Protein AF-A0A3D1P8R4-F1 (afdb_monomer_lite)

Secondary structure (DSSP, 8-state):
--PPP-------SS-EEEEEE-TTSSEEEEEETTS-EEEEE----------

Structure (mmCIF, N/CA/C/O backbone):
data_AF-A0A3D1P8R4-F1
#
_entry.id   AF-A0A3D1P8R4-F1
#
loop_
_atom_site.group_PDB
_atom_site.id
_atom_site.type_symbol
_atom_site.label_atom_id
_atom_site.label_alt_id
_atom_site.label_comp_id
_atom_site.label_asym_id
_atom_site.lab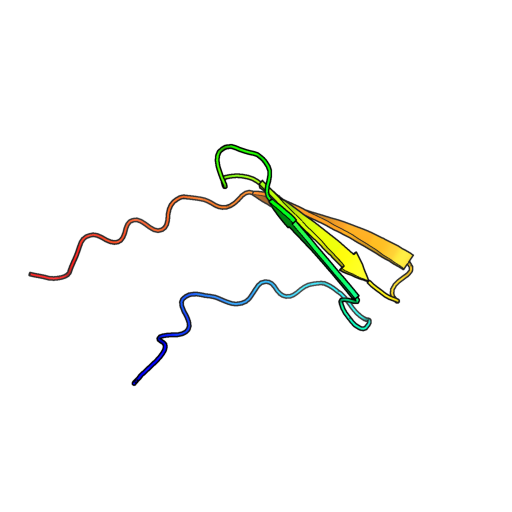el_entity_id
_atom_site.label_seq_id
_atom_site.pdbx_PDB_ins_code
_atom_site.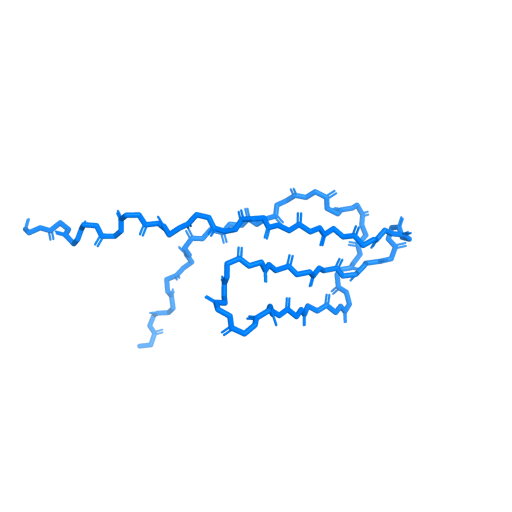Cartn_x
_atom_site.Cartn_y
_atom_site.Cartn_z
_atom_site.occupancy
_atom_site.B_iso_or_equiv
_atom_site.auth_seq_id
_atom_site.auth_comp_id
_atom_site.auth_asym_id
_atom_site.auth_atom_id
_atom_site.pdbx_PDB_model_num
ATOM 1 N N . ASN A 1 1 ? -3.334 5.209 25.958 1.00 48.97 1 ASN A N 1
ATOM 2 C CA . ASN A 1 1 ? -2.601 5.295 24.674 1.00 48.97 1 ASN A CA 1
ATOM 3 C C . ASN A 1 1 ? -2.504 3.941 23.976 1.00 48.97 1 ASN A C 1
ATOM 5 O O . ASN A 1 1 ? -1.401 3.462 23.757 1.00 48.97 1 ASN A O 1
ATOM 9 N N . SER A 1 2 ? -3.623 3.317 23.596 1.00 75.75 2 SER A N 1
ATOM 10 C CA . SER A 1 2 ? -3.600 2.144 22.710 1.00 75.75 2 SER A CA 1
ATOM 11 C C . SER A 1 2 ? -4.181 2.533 21.353 1.00 75.75 2 SER A C 1
ATOM 13 O O . SER A 1 2 ? -5.370 2.810 21.225 1.00 75.75 2 SER A O 1
ATOM 15 N N . GLY A 1 3 ? -3.326 2.602 20.334 1.00 84.75 3 GLY A N 1
ATOM 16 C CA . GLY A 1 3 ? -3.789 2.620 18.950 1.00 84.75 3 GLY A CA 1
ATOM 17 C C . GLY A 1 3 ? -4.309 1.231 18.583 1.00 84.75 3 GLY A C 1
ATOM 18 O O . GLY A 1 3 ? -3.663 0.233 18.898 1.00 84.75 3 GLY A O 1
ATOM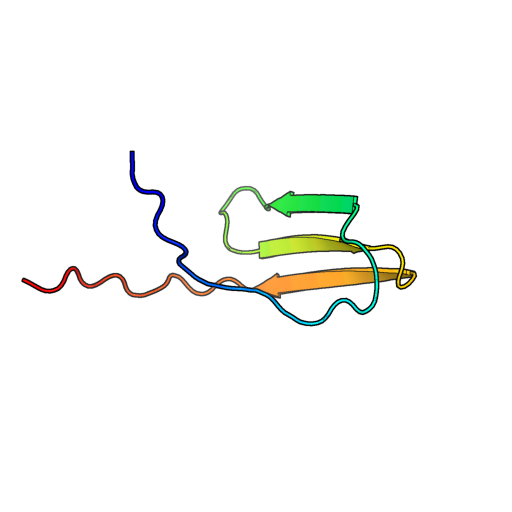 19 N N . LYS A 1 4 ? -5.477 1.152 17.940 1.00 88.88 4 LYS A N 1
ATOM 20 C CA . LYS A 1 4 ? -6.026 -0.103 17.411 1.00 88.88 4 LYS A CA 1
ATOM 21 C C . LYS A 1 4 ? -5.737 -0.173 15.914 1.00 88.88 4 LYS A C 1
ATOM 23 O O . LYS A 1 4 ? -6.220 0.667 15.161 1.00 88.88 4 LYS A O 1
ATOM 28 N N . LEU A 1 5 ? -4.984 -1.183 15.482 1.00 90.00 5 LEU A N 1
ATOM 29 C CA . LEU A 1 5 ? -4.842 -1.504 14.062 1.00 90.00 5 LEU A CA 1
ATOM 30 C C . LEU A 1 5 ? -6.200 -1.973 13.516 1.00 90.00 5 LEU A C 1
ATOM 32 O O . LEU A 1 5 ? -6.793 -2.905 14.059 1.00 90.00 5 LEU A O 1
ATOM 36 N N . VAL A 1 6 ? -6.699 -1.316 12.467 1.00 87.94 6 VAL A N 1
ATOM 37 C CA . VAL A 1 6 ? -8.012 -1.617 11.858 1.00 87.94 6 VAL A CA 1
ATOM 38 C C . VAL A 1 6 ? -7.919 -2.459 10.586 1.00 87.94 6 VAL A C 1
ATOM 40 O O . VAL A 1 6 ? -8.903 -3.077 10.197 1.00 87.94 6 VAL A O 1
ATOM 43 N N . GLY A 1 7 ? -6.748 -2.513 9.951 1.00 89.12 7 GLY A N 1
ATOM 44 C CA . GLY A 1 7 ? -6.521 -3.295 8.742 1.00 89.12 7 GLY A CA 1
ATOM 45 C C . GLY A 1 7 ? -5.124 -3.076 8.172 1.00 89.12 7 GLY A C 1
ATOM 46 O O . GLY A 1 7 ? -4.428 -2.131 8.544 1.00 89.12 7 GLY A O 1
ATOM 47 N N . THR A 1 8 ? -4.729 -3.956 7.257 1.00 92.50 8 THR A N 1
ATOM 48 C CA . THR A 1 8 ? -3.463 -3.879 6.524 1.00 92.50 8 THR A CA 1
ATOM 49 C C . THR A 1 8 ? -3.747 -4.071 5.043 1.00 92.50 8 THR A C 1
ATOM 51 O O . THR A 1 8 ? -4.400 -5.038 4.655 1.00 92.50 8 THR A O 1
ATOM 54 N N . LEU A 1 9 ? -3.258 -3.146 4.220 1.00 94.12 9 LEU A N 1
ATOM 55 C CA . LEU A 1 9 ? -3.306 -3.252 2.766 1.00 94.12 9 LEU A CA 1
ATOM 56 C C . LEU A 1 9 ? -1.986 -3.859 2.292 1.00 94.12 9 LEU A C 1
ATOM 58 O O . LEU A 1 9 ? -0.947 -3.201 2.314 1.00 94.12 9 LEU A O 1
ATOM 62 N N . SER A 1 10 ? -2.028 -5.128 1.900 1.00 95.62 10 SER A N 1
ATOM 63 C CA . SER A 1 10 ? -0.868 -5.857 1.384 1.00 95.62 10 SER A CA 1
ATOM 64 C C . SER A 1 10 ? -0.925 -5.927 -0.134 1.00 95.62 10 SER A C 1
ATOM 66 O O . SER A 1 10 ? -1.979 -6.188 -0.709 1.00 95.62 10 SER A O 1
ATOM 68 N N . GLY A 1 11 ? 0.213 -5.730 -0.797 1.00 96.31 11 GLY A N 1
ATOM 69 C CA . GLY A 1 11 ? 0.290 -5.904 -2.248 1.00 96.31 11 GLY A CA 1
ATOM 70 C C . GLY A 1 11 ? 1.467 -5.215 -2.922 1.00 96.31 11 GLY A C 1
ATOM 71 O O . GLY A 1 11 ? 1.779 -5.568 -4.057 1.00 96.31 11 GLY A O 1
ATOM 72 N N . HIS A 1 12 ? 2.108 -4.246 -2.266 1.00 98.31 12 HIS A N 1
ATOM 73 C CA . HIS A 1 12 ? 3.404 -3.738 -2.714 1.00 98.31 12 HIS A CA 1
ATOM 74 C C . HIS A 1 12 ? 4.514 -4.740 -2.393 1.00 98.31 12 HIS A C 1
ATOM 76 O O . HIS A 1 12 ? 4.500 -5.359 -1.330 1.00 98.31 12 HIS A O 1
ATOM 82 N N . SER A 1 13 ? 5.468 -4.888 -3.310 1.00 98.31 13 SER A N 1
ATOM 83 C CA . SER A 1 13 ? 6.656 -5.738 -3.125 1.00 98.31 13 SER A CA 1
ATOM 84 C C . SER A 1 13 ? 7.921 -4.937 -2.798 1.00 98.31 13 SER A C 1
ATOM 86 O O . SER A 1 13 ? 9.009 -5.503 -2.759 1.00 98.31 13 SER A O 1
ATOM 88 N N . GLY A 1 14 ? 7.789 -3.626 -2.591 1.00 98.38 14 GLY A N 1
ATOM 89 C CA . GLY A 1 14 ? 8.860 -2.711 -2.198 1.00 98.38 14 GLY A CA 1
ATOM 90 C C . GLY A 1 14 ? 8.366 -1.690 -1.175 1.00 98.38 14 GLY A C 1
ATOM 91 O O . GLY A 1 14 ? 7.169 -1.637 -0.876 1.00 98.38 14 GLY A O 1
ATOM 92 N N . ASN A 1 15 ? 9.280 -0.875 -0.643 1.00 98.31 15 ASN A N 1
ATOM 93 C CA . ASN A 1 15 ? 8.952 0.116 0.382 1.00 98.31 15 ASN A CA 1
ATOM 94 C C . ASN A 1 15 ? 7.905 1.108 -0.128 1.00 98.31 15 ASN A C 1
ATOM 96 O O . ASN A 1 15 ? 8.057 1.682 -1.209 1.00 98.31 15 ASN A O 1
ATOM 100 N N . VAL A 1 16 ? 6.854 1.319 0.665 1.00 98.31 16 VAL A N 1
ATOM 101 C CA . VAL A 1 16 ? 5.853 2.356 0.405 1.00 98.31 16 VAL A CA 1
ATOM 102 C C . VAL A 1 16 ? 6.423 3.686 0.877 1.00 98.31 16 VAL A C 1
ATOM 104 O O . VAL A 1 16 ? 6.626 3.887 2.071 1.00 98.31 16 VAL A O 1
ATOM 107 N N . ASN A 1 17 ? 6.664 4.593 -0.066 1.00 98.31 17 ASN A N 1
ATOM 108 C CA . ASN A 1 17 ? 7.325 5.874 0.195 1.00 98.31 17 ASN A CA 1
ATOM 109 C C . ASN A 1 17 ? 6.353 7.061 0.184 1.00 98.31 17 ASN A C 1
ATOM 111 O O . ASN A 1 17 ? 6.716 8.160 0.594 1.00 98.31 17 ASN A O 1
ATOM 115 N N . SER A 1 18 ? 5.120 6.865 -0.293 1.00 97.88 18 SER A N 1
ATOM 116 C CA . SER A 1 18 ? 4.097 7.911 -0.320 1.00 97.88 18 SER A CA 1
ATOM 117 C C . SER A 1 18 ? 2.692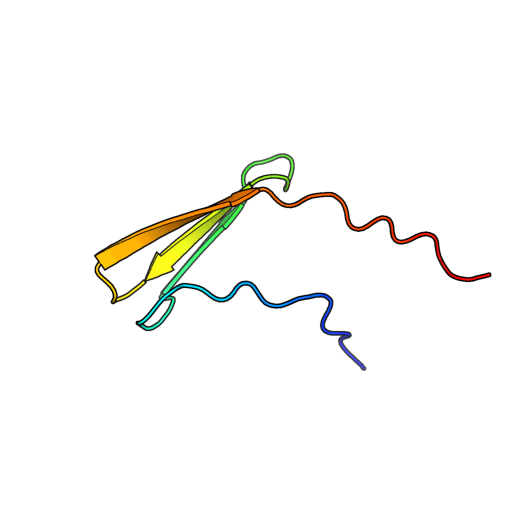 7.322 -0.252 1.00 97.88 18 SER A C 1
ATOM 119 O O . SER A 1 18 ? 2.414 6.286 -0.862 1.00 97.88 18 SER A O 1
ATOM 121 N N . VAL A 1 19 ? 1.807 8.007 0.474 1.00 97.50 19 VAL A N 1
ATOM 122 C CA . VAL A 1 19 ? 0.379 7.690 0.588 1.00 97.50 19 VAL A CA 1
ATOM 123 C C . VAL A 1 19 ? -0.450 8.968 0.490 1.00 97.50 19 VAL A C 1
ATOM 125 O O . VAL A 1 19 ? -0.050 10.021 0.992 1.00 97.50 19 VAL A O 1
ATOM 128 N N . ASN A 1 20 ? -1.614 8.887 -0.148 1.00 97.25 20 ASN A N 1
ATOM 129 C CA . ASN A 1 20 ? -2.569 9.989 -0.205 1.00 97.25 20 ASN A CA 1
ATOM 130 C C . ASN A 1 20 ? -4.012 9.474 -0.255 1.00 97.25 20 ASN A C 1
ATOM 132 O O . ASN A 1 20 ? -4.261 8.359 -0.714 1.00 97.25 20 ASN A O 1
ATOM 136 N N . PHE A 1 21 ? -4.953 10.298 0.196 1.00 94.75 21 PHE A N 1
ATOM 137 C CA . PHE A 1 21 ? -6.384 10.019 0.131 1.00 94.75 21 PHE A CA 1
ATOM 138 C C . PHE A 1 21 ? -7.060 11.012 -0.801 1.00 94.75 21 PHE A C 1
ATOM 140 O O . PHE A 1 21 ? -6.693 12.185 -0.856 1.00 94.75 21 PHE A O 1
ATOM 147 N N . ASN A 1 22 ? -8.108 10.568 -1.482 1.00 92.00 22 ASN A N 1
ATOM 148 C CA . ASN A 1 22 ? -9.039 11.512 -2.082 1.00 92.00 22 ASN A CA 1
ATOM 149 C C . ASN A 1 22 ? -9.892 12.207 -0.994 1.00 92.00 22 ASN A C 1
ATOM 151 O O . ASN A 1 22 ? -9.959 11.765 0.152 1.00 92.00 22 ASN A O 1
ATOM 155 N N . TYR A 1 23 ? -10.563 13.304 -1.357 1.00 91.62 23 TYR A N 1
ATOM 156 C CA . TYR A 1 23 ? -11.290 14.166 -0.411 1.00 91.62 23 TYR A CA 1
ATOM 157 C C . TYR A 1 23 ? -12.338 13.434 0.448 1.00 91.62 23 TYR A C 1
ATOM 159 O O . TYR A 1 23 ? -12.526 13.772 1.612 1.00 91.62 23 TYR A O 1
ATOM 167 N N . ASP A 1 24 ? -13.015 12.427 -0.110 1.00 88.62 24 ASP A N 1
ATOM 168 C CA . ASP A 1 24 ? -14.061 11.671 0.589 1.00 88.62 24 ASP A CA 1
ATOM 169 C C . ASP A 1 24 ? -13.541 10.449 1.374 1.00 88.62 24 ASP A C 1
ATOM 171 O O . ASP A 1 24 ? -14.332 9.749 2.010 1.00 88.62 24 ASP A O 1
ATOM 175 N N . GLY A 1 25 ? -12.229 10.190 1.333 1.00 88.75 25 GLY A N 1
ATOM 176 C CA . GLY A 1 25 ? -11.568 9.100 2.048 1.00 88.75 25 GLY A CA 1
ATOM 177 C C . GLY A 1 25 ? -11.909 7.692 1.550 1.00 88.75 25 GLY A C 1
ATOM 178 O O . GLY A 1 25 ? -11.555 6.722 2.218 1.00 88.75 25 GLY A O 1
ATOM 179 N N . ARG A 1 26 ? -12.595 7.550 0.408 1.00 90.88 26 ARG A N 1
ATOM 180 C CA . ARG A 1 26 ? -12.969 6.242 -0.162 1.00 90.88 26 ARG A CA 1
ATOM 181 C C . ARG A 1 26 ? -11.871 5.632 -1.014 1.00 90.88 26 ARG A C 1
ATOM 183 O O . ARG A 1 26 ? -11.894 4.431 -1.257 1.00 90.88 26 ARG 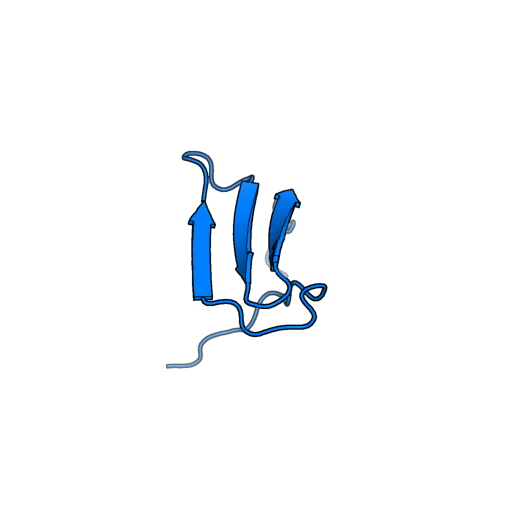A O 1
ATOM 190 N N . ILE A 1 27 ? -10.924 6.443 -1.474 1.00 94.06 27 ILE A N 1
ATOM 191 C CA . ILE A 1 27 ? -9.790 5.990 -2.268 1.00 94.06 27 ILE A CA 1
ATOM 192 C C . ILE A 1 27 ? -8.498 6.357 -1.554 1.00 94.06 27 ILE A C 1
ATOM 194 O O . ILE A 1 27 ? -8.258 7.527 -1.249 1.00 94.06 27 ILE A O 1
ATOM 198 N N . LEU A 1 28 ? -7.640 5.359 -1.358 1.00 96.00 28 LEU A N 1
ATOM 199 C CA . LEU A 1 28 ? -6.241 5.558 -0.999 1.00 96.00 28 LEU A CA 1
ATOM 200 C C . LEU A 1 28 ? -5.364 5.255 -2.211 1.00 96.00 28 LEU A C 1
ATOM 202 O O . LEU A 1 28 ? -5.583 4.275 -2.922 1.00 96.00 28 LEU A O 1
ATOM 206 N N . VAL A 1 29 ? -4.353 6.087 -2.433 1.00 97.81 29 VAL A N 1
ATOM 207 C CA . VAL A 1 29 ? -3.314 5.867 -3.438 1.00 97.81 29 VAL A CA 1
ATOM 208 C C . VAL A 1 29 ? -1.974 5.735 -2.732 1.00 97.81 29 VAL A C 1
ATOM 210 O O . VAL A 1 29 ? -1.631 6.566 -1.891 1.00 97.81 29 VAL A O 1
ATOM 213 N N . SER A 1 30 ? -1.219 4.693 -3.069 1.00 98.44 30 SER A N 1
ATOM 214 C CA . SER A 1 30 ? 0.119 4.446 -2.531 1.00 98.44 30 SER A CA 1
ATOM 215 C C . SER A 1 30 ? 1.140 4.281 -3.651 1.00 98.44 30 SER A C 1
ATOM 217 O O . SER A 1 30 ? 0.865 3.619 -4.652 1.00 98.44 30 SER A O 1
ATOM 219 N N . GLY A 1 31 ? 2.317 4.884 -3.477 1.00 98.62 31 GLY A N 1
ATOM 220 C CA . GLY A 1 31 ? 3.470 4.725 -4.365 1.00 98.62 31 GLY A CA 1
ATOM 221 C C . GLY A 1 31 ? 4.623 4.026 -3.647 1.00 98.62 31 GLY A C 1
ATOM 222 O O . GLY A 1 31 ? 4.905 4.331 -2.483 1.00 98.62 31 GLY A O 1
ATOM 223 N N . ALA A 1 32 ? 5.293 3.103 -4.339 1.00 98.69 32 ALA A N 1
ATOM 224 C CA . ALA A 1 32 ? 6.349 2.281 -3.754 1.00 98.69 32 ALA A CA 1
ATOM 225 C C . ALA A 1 32 ? 7.563 2.071 -4.675 1.00 98.69 32 ALA A C 1
ATOM 227 O O . ALA A 1 32 ? 7.527 2.343 -5.875 1.00 98.69 32 ALA A O 1
ATOM 228 N N . GLU A 1 33 ? 8.642 1.532 -4.102 1.00 98.69 33 GLU A N 1
ATOM 229 C CA . GLU A 1 33 ? 9.869 1.137 -4.819 1.00 98.69 33 GLU A CA 1
ATOM 230 C C . GLU A 1 33 ? 9.680 -0.010 -5.815 1.00 98.69 33 GLU A C 1
ATOM 232 O O . GLU A 1 33 ? 10.520 -0.204 -6.693 1.00 98.69 33 GLU A O 1
ATOM 237 N N . ASP A 1 34 ? 8.555 -0.728 -5.754 1.00 98.44 34 ASP A N 1
ATOM 238 C CA . ASP A 1 34 ? 8.195 -1.733 -6.763 1.00 98.44 34 ASP A CA 1
ATOM 239 C C . ASP A 1 34 ? 7.811 -1.127 -8.126 1.00 98.44 34 ASP A C 1
ATOM 241 O O . ASP A 1 34 ? 7.407 -1.849 -9.037 1.00 98.44 34 ASP A O 1
ATOM 245 N N . LYS A 1 35 ? 7.985 0.194 -8.279 1.00 98.31 35 LYS A N 1
ATOM 246 C CA . LYS A 1 35 ? 7.700 0.980 -9.485 1.00 98.31 35 LYS A CA 1
ATOM 247 C C . LYS A 1 35 ? 6.216 0.989 -9.844 1.00 98.31 35 LYS A C 1
ATOM 249 O O . LYS A 1 35 ? 5.867 1.260 -10.992 1.00 98.31 35 LYS A O 1
ATOM 254 N N . THR A 1 36 ? 5.340 0.722 -8.873 1.00 98.44 36 THR A N 1
ATOM 255 C CA . THR A 1 36 ? 3.891 0.779 -9.058 1.00 98.44 36 THR A CA 1
ATOM 256 C C . THR A 1 36 ? 3.241 1.849 -8.194 1.00 98.44 36 THR A C 1
ATOM 258 O O . THR A 1 36 ? 3.707 2.205 -7.108 1.00 98.44 36 THR A O 1
ATOM 261 N N . ILE A 1 37 ? 2.109 2.336 -8.696 1.00 98.25 37 ILE A N 1
ATOM 262 C CA . ILE A 1 37 ? 1.107 3.043 -7.911 1.00 98.25 37 ILE A CA 1
ATOM 263 C C . ILE A 1 37 ? -0.068 2.083 -7.745 1.00 98.25 37 ILE A C 1
ATOM 265 O O . ILE A 1 37 ? -0.544 1.516 -8.731 1.00 98.25 37 ILE A O 1
ATOM 269 N N . LYS A 1 38 ? -0.540 1.896 -6.513 1.00 97.94 38 LYS A N 1
ATOM 270 C CA . LYS A 1 38 ? -1.733 1.093 -6.222 1.00 97.94 38 LYS A CA 1
ATOM 271 C C . LYS A 1 38 ? -2.858 1.988 -5.732 1.00 97.94 38 LYS A C 1
ATOM 273 O O . LYS A 1 38 ? -2.633 2.930 -4.976 1.00 97.94 38 LYS A O 1
ATOM 278 N N . VAL A 1 39 ? -4.065 1.675 -6.192 1.00 97.12 39 VAL A N 1
ATOM 279 C CA . VAL A 1 39 ? -5.304 2.374 -5.849 1.00 97.12 39 VAL A CA 1
ATOM 280 C C . VAL A 1 39 ? -6.180 1.408 -5.071 1.00 97.12 39 VAL A C 1
ATOM 282 O O . VAL A 1 39 ? -6.476 0.311 -5.544 1.00 97.12 39 VAL A O 1
ATOM 285 N N . TRP A 1 40 ? -6.593 1.823 -3.884 1.00 95.44 40 TRP A N 1
ATOM 286 C CA . TRP A 1 40 ? -7.359 1.012 -2.953 1.00 95.44 40 TRP A CA 1
ATOM 287 C C . TRP A 1 40 ? -8.730 1.642 -2.777 1.00 95.44 40 TRP A C 1
ATOM 289 O O . TRP A 1 40 ? -8.830 2.783 -2.328 1.00 95.44 40 TRP A O 1
ATOM 299 N N . GLN A 1 41 ? -9.777 0.898 -3.122 1.00 93.38 41 GLN A N 1
ATOM 300 C CA . GLN A 1 41 ? -11.138 1.257 -2.745 1.00 93.38 41 GLN A CA 1
ATOM 301 C C . GLN A 1 41 ? -11.360 0.812 -1.305 1.00 93.38 41 GLN A C 1
ATOM 303 O O . GLN A 1 41 ? -11.255 -0.371 -0.982 1.00 93.38 41 GLN A O 1
ATOM 308 N N . LEU A 1 42 ? -11.603 1.781 -0.436 1.00 88.69 42 LEU A N 1
ATOM 309 C CA . LEU A 1 42 ? -11.872 1.559 0.968 1.00 88.69 42 LEU A CA 1
ATOM 310 C C . LEU A 1 42 ? -13.380 1.508 1.146 1.00 88.69 42 LEU A C 1
ATOM 312 O O . LEU A 1 42 ? -14.068 2.530 1.134 1.00 88.69 42 LEU A O 1
ATOM 316 N N . GLU A 1 43 ? -13.890 0.299 1.325 1.00 79.19 43 GLU A N 1
ATOM 317 C CA . GLU A 1 43 ? -15.233 0.131 1.853 1.00 79.19 43 GLU A CA 1
ATOM 318 C C . GLU A 1 43 ? -15.266 0.710 3.266 1.00 79.19 43 GLU A C 1
ATOM 320 O O . GLU A 1 43 ? -14.340 0.508 4.062 1.00 79.19 43 GLU A O 1
ATOM 325 N N . LYS A 1 44 ? -16.343 1.426 3.606 1.00 67.38 44 LYS A N 1
ATOM 326 C CA . LYS A 1 44 ? -16.591 1.754 5.009 1.00 67.38 44 LYS A CA 1
ATOM 327 C C . LYS A 1 44 ? -16.661 0.426 5.744 1.00 67.38 44 LYS A C 1
ATOM 329 O O . LYS A 1 44 ? -17.604 -0.336 5.549 1.00 67.38 44 LYS A O 1
ATOM 334 N N . ALA A 1 45 ? -15.673 0.151 6.594 1.00 61.47 45 ALA A N 1
ATOM 335 C CA . ALA A 1 45 ? -15.822 -0.906 7.572 1.00 61.47 45 ALA A CA 1
ATOM 336 C C . ALA A 1 45 ? -17.143 -0.617 8.292 1.00 61.47 45 ALA A C 1
ATOM 338 O O . ALA A 1 45 ? -17.314 0.470 8.850 1.00 61.47 45 ALA A O 1
ATOM 339 N N . ASN A 1 46 ? -18.103 -1.538 8.216 1.00 53.41 46 ASN A N 1
ATOM 340 C CA . ASN A 1 46 ? -19.306 -1.477 9.029 1.00 53.41 46 ASN A CA 1
ATOM 341 C C . ASN A 1 46 ? -18.855 -1.682 10.475 1.00 53.41 46 ASN A C 1
ATOM 343 O O . ASN A 1 46 ? -18.893 -2.791 11.004 1.00 53.41 46 ASN A O 1
ATOM 347 N N . ILE A 1 47 ? -18.361 -0.615 11.107 1.00 59.06 47 ILE A N 1
ATOM 348 C CA . ILE A 1 47 ? -18.131 -0.559 12.543 1.00 59.06 47 ILE A CA 1
ATOM 349 C C . ILE A 1 47 ? -19.516 -0.419 13.171 1.00 59.06 47 ILE A C 1
ATOM 351 O O . ILE A 1 47 ? -19.871 0.616 13.730 1.00 59.0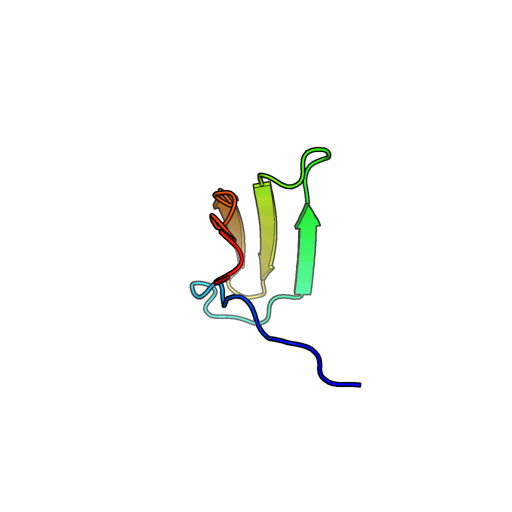6 47 ILE A O 1
ATOM 355 N N . THR A 1 48 ? -20.344 -1.454 13.045 1.00 46.56 48 THR A N 1
ATOM 356 C CA . THR A 1 48 ? -21.424 -1.639 13.998 1.00 46.56 48 THR A CA 1
ATOM 357 C C . THR A 1 48 ? -20.699 -1.875 15.310 1.00 46.56 48 THR A C 1
ATOM 359 O O . THR A 1 48 ? -20.073 -2.917 15.507 1.00 46.56 48 THR A O 1
ATOM 362 N N . ALA A 1 49 ? -20.646 -0.839 16.145 1.00 43.59 49 ALA A N 1
ATOM 363 C CA . ALA A 1 49 ? -20.138 -0.954 17.494 1.00 43.59 49 ALA A CA 1
ATOM 364 C C . ALA A 1 49 ? -20.867 -2.139 18.131 1.00 43.59 49 ALA A C 1
ATOM 366 O O . ALA A 1 49 ? -22.095 -2.124 18.229 1.00 43.59 49 ALA A O 1
ATOM 367 N N . ASN A 1 50 ? -20.121 -3.190 18.477 1.00 42.81 50 ASN A N 1
ATOM 368 C CA . ASN A 1 50 ? -20.654 -4.246 19.321 1.00 42.81 50 ASN A CA 1
ATOM 369 C C . ASN A 1 50 ? -21.161 -3.562 20.593 1.00 42.81 50 ASN A C 1
ATOM 371 O O . ASN A 1 50 ? -20.382 -2.926 21.306 1.00 42.81 50 ASN A O 1
ATOM 375 N N . LYS A 1 51 ? -22.479 -3.620 20.763 1.00 42.31 51 LYS A N 1
ATOM 376 C CA . LYS A 1 51 ? -23.197 -3.242 21.972 1.00 42.31 51 LYS A CA 1
ATOM 377 C C . LYS A 1 51 ? -22.885 -4.235 23.085 1.00 42.31 51 LYS A C 1
ATOM 379 O O . LYS A 1 51 ? -22.732 -5.433 22.757 1.00 42.31 51 LYS A O 1
#

Sequence (51 aa):
NSGKLVGTLSGHSGNVNSVNFNYDGRILVSGAEDKTIKVWQLEKANITANK

Radius of gyration: 13.48 Å; chains: 1; bounding box: 33×20×34 Å

pLDDT: mean 86.61, std 17.25, range [42.31, 98.69]

Foldseek 3Di:
DDDDDPDDDDDDPFDFPDWDADPVRQWIWTDGPSRDIDIDGDDPPPPPPDD